Protein AF-A0A1E4GPC4-F1 (afdb_monomer)

Mean predicted aligned error: 8.82 Å

Nearest PDB structures (foldseek):
  2xwb-assembly1_B  TM=3.617E-01  e=7.100E+00  Homo sapiens
  2win-assembly1_B  TM=2.511E-01  e=5.270E+00  Homo sapiens
  2win-assembly2_D  TM=2.511E-01  e=5.270E+00  Homo sapiens
  2win-assembly2_F  TM=2.511E-01  e=7.100E+00  Homo sapiens

pLDDT: mean 91.05, std 7.86, range [65.38, 98.44]

Secondary structure (DSSP, 8-state):
-B---TT-----SSS---B-GGGSPSEEEEEEE--B-TT-PBPPPEEEEEEE---SSPBP--EEE-TTS-EE-S---TT---EEE-TT-B--TT--------------

Radius of gyration: 24.59 Å; Cα contacts (8 Å, |Δi|>4): 125; chains: 1; bounding box: 48×30×68 Å

Solvent-accessible surface area (backbone atoms only — not comparable to full-atom values): 7539 Å² total; per-residue (Å²): 113,44,80,79,53,92,94,58,89,85,86,78,93,63,99,72,82,56,72,40,63,89,80,54,69,65,43,81,45,77,48,77,48,68,54,67,51,98,86,68,53,71,49,80,75,45,76,50,78,46,76,41,74,68,63,77,60,64,50,84,37,85,46,33,33,49,99,86,69,47,78,51,77,92,73,79,61,91,93,57,91,81,45,79,39,56,86,77,37,47,37,48,82,94,49,66,82,85,81,86,87,87,78,93,74,83,85,130

Structure (mmCIF, N/CA/C/O backbone):
data_AF-A0A1E4GPC4-F1
#
_entry.id   AF-A0A1E4GPC4-F1
#
loop_
_atom_site.group_PDB
_atom_site.id
_atom_site.type_symbol
_atom_site.label_atom_id
_atom_site.label_alt_id
_atom_site.label_comp_id
_atom_site.label_asym_id
_atom_site.label_entity_id
_atom_site.label_seq_id
_atom_site.pdbx_PDB_ins_code
_atom_site.Cartn_x
_atom_site.Cartn_y
_atom_site.Cartn_z
_atom_site.occupancy
_atom_site.B_iso_or_equiv
_atom_site.auth_seq_id
_atom_site.auth_comp_id
_atom_site.auth_asym_id
_atom_site.auth_atom_id
_atom_site.pdbx_PDB_model_num
ATOM 1 N N . MET A 1 1 ? -3.504 9.307 21.614 1.00 67.06 1 MET A N 1
ATOM 2 C CA . MET A 1 1 ? -3.876 8.239 20.665 1.00 67.06 1 MET A CA 1
ATOM 3 C C . MET A 1 1 ? -3.666 6.923 21.382 1.00 67.06 1 MET A C 1
ATOM 5 O O . MET A 1 1 ? -2.758 6.849 22.201 1.00 67.06 1 MET A O 1
ATOM 9 N N . THR A 1 2 ? -4.519 5.942 21.135 1.00 75.69 2 THR A N 1
ATOM 10 C CA . THR A 1 2 ? -4.449 4.627 21.761 1.00 75.69 2 THR A CA 1
ATOM 11 C C . THR A 1 2 ? -3.852 3.642 20.769 1.00 75.69 2 THR A C 1
ATOM 13 O O . THR A 1 2 ? -4.310 3.550 19.629 1.00 75.69 2 THR A O 1
ATOM 16 N N . GLU A 1 3 ? -2.833 2.911 21.207 1.00 77.44 3 GLU A N 1
ATOM 17 C CA . GLU A 1 3 ? -2.279 1.786 20.461 1.00 77.44 3 GLU A CA 1
ATOM 18 C C . GLU A 1 3 ? -3.238 0.592 20.568 1.00 77.44 3 GLU A C 1
ATOM 20 O O . GLU A 1 3 ? -3.604 0.170 21.669 1.00 77.44 3 GLU A O 1
ATOM 25 N N . PHE A 1 4 ? -3.664 0.053 19.426 1.00 80.88 4 PHE A N 1
ATOM 26 C CA . PHE A 1 4 ? -4.497 -1.144 19.372 1.00 80.88 4 PHE A CA 1
ATOM 27 C C . PHE A 1 4 ? -3.635 -2.346 19.006 1.00 80.88 4 PHE A C 1
ATOM 29 O O . PHE A 1 4 ? -3.126 -2.451 17.895 1.00 80.88 4 PHE A O 1
ATOM 36 N N . THR A 1 5 ? -3.509 -3.284 19.939 1.00 81.19 5 THR A N 1
ATOM 37 C CA . THR A 1 5 ? -2.875 -4.579 19.687 1.00 81.19 5 THR A CA 1
ATOM 38 C C . THR A 1 5 ? -3.951 -5.612 19.379 1.00 81.19 5 THR A C 1
ATOM 40 O O . THR A 1 5 ? -4.969 -5.678 20.073 1.00 81.19 5 THR A O 1
ATOM 43 N N . VAL A 1 6 ? -3.727 -6.451 18.366 1.00 81.31 6 VAL A N 1
ATOM 44 C CA . VAL A 1 6 ? -4.647 -7.544 18.020 1.00 81.31 6 VAL A CA 1
ATOM 45 C C . VAL A 1 6 ? -4.957 -8.385 19.263 1.00 81.31 6 VAL A C 1
ATOM 47 O O . VAL A 1 6 ? -4.056 -8.838 19.964 1.00 81.31 6 VAL A O 1
ATOM 50 N N . GLY A 1 7 ? -6.249 -8.575 19.541 1.00 82.50 7 GLY A N 1
ATOM 51 C CA . GLY A 1 7 ? -6.733 -9.376 20.669 1.00 82.50 7 GLY A CA 1
ATOM 52 C C . GLY A 1 7 ? -6.756 -8.668 22.029 1.00 82.50 7 GLY A C 1
ATOM 53 O O . GLY A 1 7 ? -7.262 -9.252 22.984 1.00 82.50 7 GLY A O 1
ATOM 54 N N . LYS A 1 8 ? -6.271 -7.424 22.140 1.00 87.50 8 LYS A N 1
ATOM 55 C CA . LYS A 1 8 ? -6.317 -6.647 23.387 1.00 87.50 8 LYS A CA 1
ATOM 56 C C . LYS A 1 8 ? -7.504 -5.682 23.390 1.00 87.50 8 LYS A C 1
ATOM 58 O O . LYS A 1 8 ? -7.612 -4.820 22.521 1.00 87.50 8 LYS A O 1
ATOM 63 N N . THR A 1 9 ? -8.370 -5.799 24.393 1.00 91.06 9 THR A N 1
ATOM 64 C CA . THR A 1 9 ? -9.486 -4.864 24.596 1.00 91.06 9 THR A CA 1
ATOM 65 C C . THR A 1 9 ? -8.989 -3.551 25.195 1.00 91.06 9 THR A C 1
ATOM 67 O O . THR A 1 9 ? -8.229 -3.546 26.164 1.00 91.06 9 THR A O 1
ATOM 70 N N . VAL A 1 10 ? -9.469 -2.440 24.640 1.00 92.06 10 VAL A N 1
ATOM 71 C CA . VAL A 1 10 ? -9.361 -1.099 25.220 1.00 92.06 10 VAL A CA 1
ATOM 72 C C . VAL A 1 10 ? -10.750 -0.728 25.740 1.00 92.06 10 VAL A C 1
ATOM 74 O O . VAL A 1 10 ? -11.675 -0.602 24.944 1.00 92.06 10 VAL A O 1
ATOM 77 N N . ALA A 1 11 ? -10.903 -0.584 27.057 1.00 93.69 11 ALA A N 1
ATOM 78 C CA . ALA A 1 11 ? -12.157 -0.176 27.693 1.00 93.69 11 ALA A CA 1
ATOM 79 C C . ALA A 1 11 ? -12.057 1.276 28.185 1.00 93.69 11 ALA A C 1
ATOM 81 O O . ALA A 1 11 ? -11.031 1.664 28.744 1.00 93.69 11 ALA A O 1
ATOM 82 N N . GLN A 1 12 ? -13.110 2.065 27.974 1.00 94.00 12 GLN A N 1
ATOM 83 C CA . GLN A 1 12 ? -13.201 3.473 28.373 1.00 94.00 12 GLN A CA 1
ATOM 84 C C . GLN A 1 12 ? -14.671 3.896 28.518 1.00 94.00 12 GLN A C 1
ATOM 86 O O . GLN A 1 12 ? -15.559 3.215 28.006 1.00 94.00 12 GLN A O 1
ATOM 91 N N . SER A 1 13 ? -14.923 5.012 29.202 1.00 94.50 13 SER A N 1
ATOM 92 C CA . SER A 1 13 ? -16.266 5.583 29.382 1.00 94.50 13 SER A CA 1
ATOM 93 C C . SER A 1 13 ? -16.704 6.483 28.225 1.00 94.50 13 SER A C 1
ATOM 95 O O . SER A 1 13 ? -17.894 6.735 28.049 1.00 94.50 13 SER A O 1
ATOM 97 N N . GLU A 1 14 ? -15.760 6.990 27.433 1.00 96.19 14 GLU A N 1
ATOM 98 C CA . GLU A 1 14 ? -16.039 7.913 26.337 1.00 96.19 14 GLU A CA 1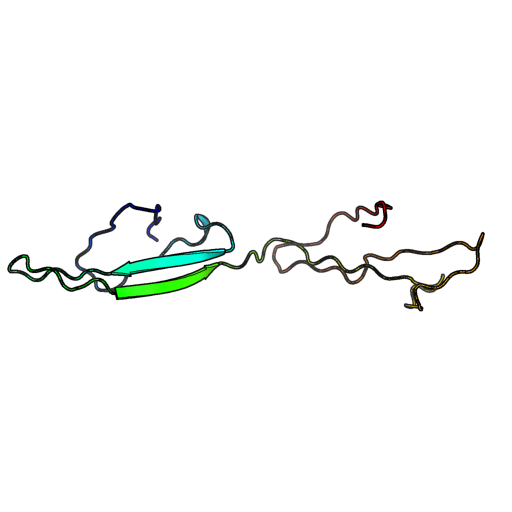
ATOM 99 C C . GLU A 1 14 ? -16.457 7.151 25.067 1.00 96.19 14 GLU A C 1
ATOM 101 O O . GLU A 1 14 ? -15.864 6.121 24.740 1.00 96.19 14 GLU A O 1
ATOM 106 N N . PRO A 1 15 ? -17.396 7.679 24.261 1.00 94.75 15 PRO A N 1
ATOM 107 C CA . PRO A 1 15 ? -17.861 7.010 23.044 1.00 94.75 15 PRO A CA 1
ATOM 108 C C . PRO A 1 15 ? -16.886 7.132 21.858 1.00 94.75 15 PRO A C 1
ATOM 110 O O . PRO A 1 15 ? -17.200 6.687 20.756 1.00 94.75 15 PRO A O 1
ATOM 113 N N . GLN A 1 16 ? -15.727 7.775 22.042 1.00 94.50 16 GLN A N 1
ATOM 114 C CA . GLN A 1 16 ? -14.750 8.032 20.983 1.00 94.50 16 GLN A CA 1
ATOM 115 C C . GLN A 1 16 ? -13.341 7.642 21.415 1.00 94.50 16 GLN A C 1
ATOM 117 O O . GLN A 1 16 ? -12.871 8.053 22.473 1.00 94.50 16 GLN A O 1
ATOM 122 N N . VAL A 1 17 ? -12.635 6.921 20.547 1.00 92.75 17 VAL A N 1
ATOM 123 C CA . VAL A 1 17 ? -11.223 6.569 20.719 1.00 92.75 17 VAL A CA 1
ATOM 124 C C . VAL A 1 17 ? -10.441 7.001 19.482 1.00 92.75 17 VAL A C 1
ATOM 126 O O . VAL A 1 17 ? -10.870 6.787 18.350 1.00 92.75 17 VAL A O 1
ATOM 129 N N . THR A 1 18 ? -9.285 7.630 19.682 1.00 90.62 18 THR A N 1
ATOM 130 C CA . THR A 1 18 ? -8.355 7.940 18.589 1.00 90.62 18 THR A CA 1
ATOM 131 C C . THR A 1 18 ? -7.336 6.820 18.465 1.00 90.62 18 THR A C 1
ATOM 133 O O . THR A 1 18 ? -6.564 6.603 19.396 1.00 90.62 18 THR A O 1
ATOM 136 N N . VAL A 1 19 ? -7.300 6.145 17.320 1.00 87.50 19 VAL A N 1
ATOM 137 C CA . VAL A 1 19 ? -6.347 5.063 17.033 1.00 87.50 19 VAL A CA 1
ATOM 138 C C . VAL A 1 19 ? -5.015 5.645 16.561 1.00 87.50 19 VAL A C 1
ATOM 140 O O . VAL A 1 19 ? -5.000 6.513 15.689 1.00 87.50 19 VAL A O 1
ATOM 143 N N . ASP A 1 20 ? -3.899 5.157 17.105 1.00 85.25 20 ASP A N 1
ATOM 144 C CA . ASP A 1 20 ? -2.574 5.412 16.531 1.00 85.25 20 ASP A 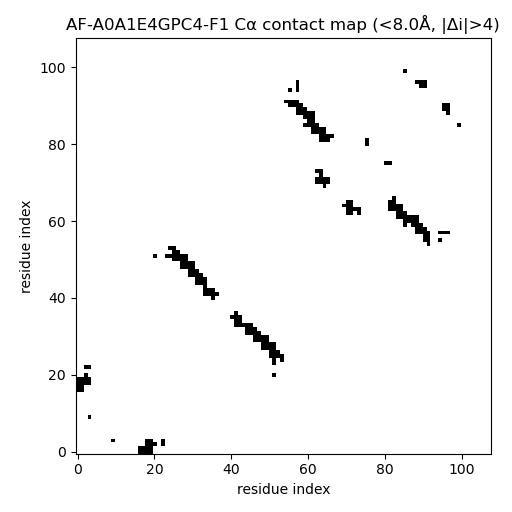CA 1
ATOM 145 C C . ASP A 1 20 ? -2.302 4.454 15.360 1.00 85.25 20 ASP A C 1
ATOM 147 O O . ASP A 1 20 ? -1.870 3.312 15.545 1.00 85.25 20 ASP A O 1
ATOM 151 N N . ALA A 1 21 ? -2.566 4.921 14.139 1.00 80.06 21 ALA A N 1
ATOM 152 C CA . ALA A 1 21 ? -2.393 4.124 12.928 1.00 80.06 21 ALA A CA 1
ATOM 153 C C . ALA A 1 21 ? -0.921 3.837 12.574 1.00 80.06 21 ALA A C 1
ATOM 155 O O . ALA A 1 21 ? -0.677 2.972 11.739 1.00 80.06 21 ALA A O 1
ATOM 156 N N . SER A 1 22 ? 0.058 4.508 13.197 1.00 78.00 22 SER A N 1
ATOM 157 C CA . SER A 1 22 ? 1.484 4.266 12.915 1.00 78.00 22 SER A CA 1
ATOM 158 C C . SER A 1 22 ? 1.961 2.876 13.355 1.00 78.00 22 SER A C 1
ATOM 160 O O . SER A 1 22 ? 2.933 2.351 12.817 1.00 78.00 22 SER A O 1
ATOM 162 N N . SER A 1 23 ? 1.240 2.264 14.299 1.00 76.38 23 SER A N 1
ATOM 163 C CA . SER A 1 23 ? 1.469 0.900 14.787 1.00 76.38 23 SER A CA 1
ATOM 164 C C . SER A 1 23 ? 0.844 -0.189 13.902 1.00 76.38 23 SER A C 1
ATOM 166 O O . SER A 1 23 ? 1.165 -1.370 14.048 1.00 76.38 23 SER A O 1
ATOM 168 N N . LEU A 1 24 ? -0.049 0.181 12.978 1.00 83.44 24 LEU A N 1
ATOM 169 C CA . LEU A 1 24 ? -0.761 -0.762 12.121 1.00 83.44 24 LEU A CA 1
ATOM 170 C C . LEU A 1 24 ? 0.022 -1.002 10.829 1.00 83.44 24 LEU A C 1
ATOM 172 O O . LEU A 1 24 ? 0.381 -0.065 10.117 1.00 83.44 24 LEU A O 1
ATOM 176 N N . SER A 1 25 ? 0.248 -2.268 10.476 1.00 83.69 25 SER A N 1
ATOM 177 C CA . SER A 1 25 ? 0.838 -2.600 9.177 1.00 83.69 25 SER A CA 1
ATOM 178 C C . SER A 1 25 ? -0.119 -2.246 8.032 1.00 83.69 25 SER A C 1
ATOM 180 O O . SER A 1 25 ? -1.337 -2.325 8.214 1.00 83.69 25 SER A O 1
ATOM 182 N N . PRO A 1 26 ? 0.382 -1.945 6.825 1.00 84.75 26 PRO A N 1
ATOM 183 C CA . PRO A 1 26 ? -0.470 -1.829 5.651 1.00 84.75 26 PRO A CA 1
ATOM 184 C C . PRO A 1 26 ? -1.332 -3.081 5.451 1.00 84.75 26 PRO A C 1
ATOM 186 O O . PRO A 1 26 ? -0.842 -4.206 5.569 1.00 84.75 26 PRO A O 1
ATOM 189 N N . GLY A 1 27 ? -2.616 -2.892 5.158 1.00 84.94 27 GLY A N 1
ATOM 190 C CA . GLY A 1 27 ? -3.588 -3.972 5.021 1.00 84.94 27 GLY A CA 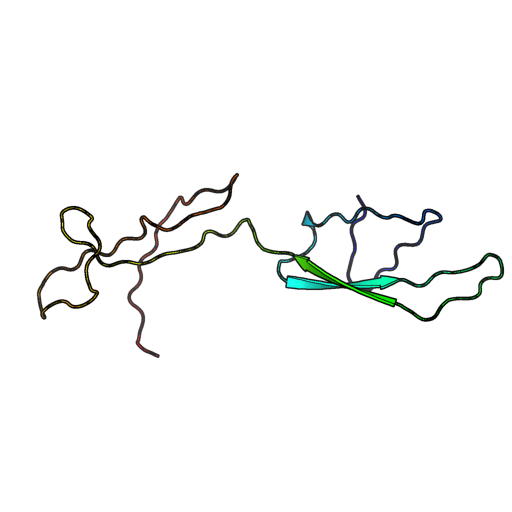1
ATOM 191 C C . GLY A 1 27 ? -4.944 -3.650 5.641 1.00 84.94 27 GLY A C 1
ATOM 192 O O . GLY A 1 27 ? -5.215 -2.526 6.063 1.00 84.94 27 GLY A O 1
ATOM 193 N N . VAL A 1 28 ? -5.815 -4.658 5.664 1.00 90.62 28 VAL A N 1
ATOM 194 C CA . VAL A 1 28 ? -7.155 -4.561 6.254 1.00 90.62 28 VAL A CA 1
ATOM 195 C C . VAL A 1 28 ? -7.078 -4.879 7.745 1.00 90.62 28 VAL A C 1
ATOM 197 O O . VAL A 1 28 ? -6.574 -5.933 8.129 1.00 90.62 28 VAL A O 1
ATOM 200 N N . HIS A 1 29 ? -7.624 -3.992 8.573 1.00 91.88 29 HIS A N 1
ATOM 201 C CA . HIS A 1 29 ? -7.753 -4.163 10.019 1.00 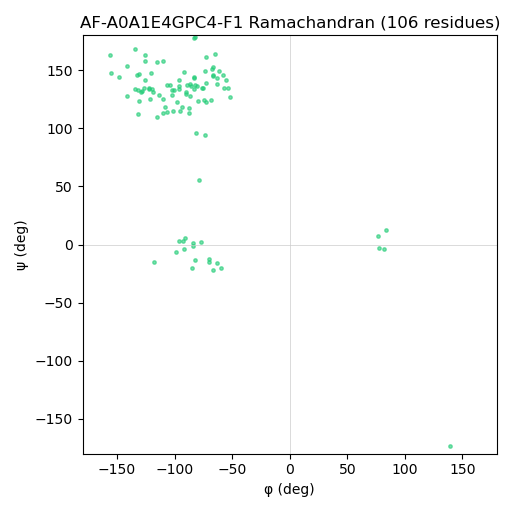91.88 29 HIS A CA 1
ATOM 202 C C . HIS A 1 29 ? -9.222 -4.144 10.415 1.00 91.88 29 HIS A C 1
ATOM 204 O O . HIS A 1 29 ? -9.961 -3.245 10.017 1.00 91.88 29 HIS A O 1
ATOM 210 N N . ARG A 1 30 ? -9.647 -5.121 11.219 1.00 94.38 30 ARG A N 1
ATOM 211 C CA . ARG A 1 30 ? -11.030 -5.244 11.686 1.00 94.38 30 ARG A CA 1
ATOM 212 C C . ARG A 1 30 ? -11.129 -4.895 13.167 1.00 94.38 30 ARG A C 1
ATOM 214 O O . ARG A 1 30 ? -10.563 -5.583 14.013 1.00 94.38 30 ARG A O 1
ATOM 221 N N . PHE A 1 31 ? -11.891 -3.856 13.473 1.00 94.88 31 PHE A N 1
ATOM 222 C CA . PHE A 1 31 ? -12.217 -3.430 14.828 1.00 94.88 31 PHE A CA 1
ATOM 223 C C . PHE A 1 31 ? -13.517 -4.086 15.292 1.00 94.88 31 PHE A C 1
ATOM 225 O O . PHE A 1 31 ? -14.411 -4.350 14.486 1.00 94.88 31 PHE A O 1
ATOM 232 N N . LYS A 1 32 ? -13.612 -4.345 16.599 1.00 96.00 32 LYS A N 1
ATOM 233 C CA . LYS A 1 32 ? -14.793 -4.890 17.276 1.00 96.00 32 LYS A CA 1
ATOM 234 C C . LYS A 1 32 ? -15.226 -3.923 18.373 1.00 96.00 32 LYS A C 1
ATOM 236 O O . LYS A 1 32 ? -14.377 -3.493 19.150 1.00 96.00 32 LYS A O 1
ATOM 241 N N . LEU A 1 33 ? -16.523 -3.646 18.469 1.00 96.88 33 LEU A N 1
ATOM 242 C CA . LEU A 1 33 ? -17.123 -2.897 19.573 1.00 96.88 33 LEU A CA 1
ATOM 243 C C . LEU A 1 33 ? -18.155 -3.766 20.296 1.00 96.88 33 LEU A C 1
ATOM 245 O O . LEU A 1 33 ? -18.990 -4.400 19.653 1.00 96.88 33 LEU A O 1
ATOM 249 N N . VAL A 1 34 ? -18.082 -3.756 21.625 1.00 97.81 34 VAL A N 1
ATOM 250 C CA . VAL A 1 34 ? -19.087 -4.271 22.563 1.00 97.81 34 VAL A CA 1
ATOM 251 C C . VAL A 1 34 ? -19.360 -3.143 23.553 1.00 97.81 34 VAL A C 1
ATOM 253 O O . VAL A 1 34 ? -18.410 -2.527 24.039 1.00 97.81 34 VAL A O 1
ATOM 256 N N . VAL A 1 35 ? -20.631 -2.841 23.812 1.00 97.81 35 VAL A N 1
ATOM 257 C CA . VAL A 1 35 ? -21.040 -1.822 24.790 1.00 97.81 35 VAL A CA 1
ATOM 258 C C . VAL A 1 35 ? -21.534 -2.525 26.046 1.00 97.81 35 VAL A C 1
ATOM 260 O O . VAL A 1 35 ? -22.259 -3.511 25.939 1.00 97.81 35 VAL A O 1
ATOM 263 N N . VAL A 1 36 ? -21.138 -2.014 27.212 1.00 97.81 36 VAL A N 1
ATOM 264 C CA . VAL A 1 36 ? -21.563 -2.518 28.523 1.00 97.81 36 VAL A CA 1
ATOM 265 C C . VAL A 1 36 ? -22.406 -1.445 29.204 1.00 97.81 36 VAL A C 1
ATOM 267 O O . VAL A 1 36 ? -21.984 -0.288 29.249 1.00 97.81 36 VAL A O 1
ATOM 270 N N . ASP A 1 37 ? -23.596 -1.801 29.687 1.00 97.56 37 ASP A N 1
ATOM 271 C CA . ASP A 1 37 ? -24.441 -0.885 30.462 1.00 97.56 37 ASP A CA 1
ATOM 272 C C . ASP A 1 37 ? -24.038 -0.824 31.952 1.00 97.56 37 ASP A C 1
ATOM 274 O O . ASP A 1 37 ? -23.106 -1.492 32.404 1.00 97.56 37 ASP A O 1
ATOM 278 N N . ASP A 1 38 ? -24.730 0.003 32.734 1.00 97.31 38 ASP A N 1
ATOM 279 C CA . ASP A 1 38 ? -24.490 0.180 34.172 1.00 97.31 38 ASP A CA 1
ATOM 280 C C . ASP A 1 38 ? -24.886 -1.038 35.023 1.00 97.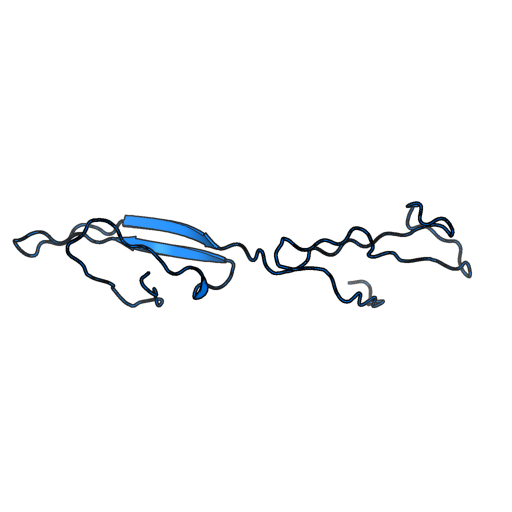31 38 ASP A C 1
ATOM 282 O O . ASP A 1 38 ? -24.462 -1.162 36.173 1.00 97.31 38 ASP A O 1
ATOM 286 N N . SER A 1 39 ? -25.664 -1.954 34.446 1.00 97.75 39 SER A N 1
ATOM 287 C CA . SER A 1 39 ? -26.049 -3.234 35.040 1.00 97.75 39 SER A CA 1
ATOM 288 C C . SER A 1 39 ? -25.085 -4.369 34.667 1.00 97.75 39 SER A C 1
ATOM 290 O O . SER A 1 39 ? -25.230 -5.484 35.171 1.00 97.75 39 SER A O 1
ATOM 292 N N . GLY A 1 40 ? -24.089 -4.097 33.817 1.00 96.31 40 GLY A N 1
ATOM 293 C CA . GLY A 1 40 ? -23.101 -5.066 33.350 1.00 96.31 40 GLY A CA 1
ATOM 294 C C . GLY A 1 40 ? -23.557 -5.923 32.166 1.00 96.31 40 GLY A C 1
ATOM 295 O O . GLY A 1 40 ? -22.892 -6.913 31.862 1.00 96.31 40 GLY A O 1
ATOM 296 N N . ASN A 1 41 ? -24.664 -5.583 31.496 1.00 97.69 41 ASN A N 1
ATOM 297 C CA . ASN A 1 41 ? -25.091 -6.296 30.293 1.00 97.69 41 ASN A CA 1
ATOM 298 C C . ASN A 1 41 ? -24.220 -5.894 29.101 1.00 97.69 41 ASN A C 1
ATOM 300 O O . ASN A 1 41 ? -24.005 -4.706 28.862 1.00 97.69 41 ASN A O 1
ATOM 304 N N . GLU A 1 42 ? -23.773 -6.880 28.323 1.00 98.12 42 GLU A N 1
ATOM 305 C CA . GLU A 1 42 ? -23.015 -6.661 27.090 1.00 98.12 42 GLU A CA 1
ATOM 306 C C . GLU A 1 42 ? -23.926 -6.705 25.857 1.00 98.12 42 GLU A C 1
ATOM 308 O O . GLU A 1 42 ? -24.832 -7.536 25.754 1.00 98.12 42 GLU A O 1
ATOM 313 N N . SER A 1 43 ? -23.665 -5.832 24.886 1.00 98.44 43 SER A N 1
ATOM 314 C CA . SER A 1 43 ? -24.285 -5.918 23.564 1.00 98.44 43 SER A CA 1
ATOM 315 C C . SER A 1 43 ? -23.715 -7.078 22.739 1.00 98.44 43 SER A C 1
ATOM 317 O O . SER A 1 43 ? -22.572 -7.495 22.926 1.00 98.44 43 SER A O 1
ATOM 319 N N . GLU A 1 44 ? -24.444 -7.500 21.703 1.00 98.19 44 GLU A N 1
ATOM 320 C CA . GLU A 1 44 ? -23.824 -8.248 20.602 1.00 98.19 44 GLU A CA 1
ATOM 321 C C . GLU A 1 44 ? -22.683 -7.422 19.968 1.00 98.19 44 GLU A C 1
ATOM 323 O O . GLU A 1 44 ? -22.768 -6.184 19.914 1.00 98.19 44 GLU A O 1
ATOM 328 N N . PRO A 1 45 ? -21.602 -8.064 19.490 1.00 97.62 45 PRO A N 1
ATOM 329 C CA . PRO A 1 45 ? -20.479 -7.352 18.908 1.00 97.62 45 PRO A CA 1
ATOM 330 C C . PRO A 1 45 ? -20.825 -6.785 17.529 1.00 97.62 45 PRO A C 1
ATOM 332 O O . PRO A 1 45 ? -21.384 -7.471 16.673 1.00 97.62 45 PRO A O 1
ATOM 335 N N . THR A 1 46 ? -20.381 -5.556 17.270 1.00 98.06 46 THR A N 1
ATOM 336 C CA . THR A 1 46 ? -20.354 -4.974 15.920 1.00 98.06 46 THR A CA 1
ATOM 337 C C . THR A 1 46 ? -18.923 -4.824 15.414 1.00 98.06 46 THR A C 1
ATOM 339 O O . THR A 1 46 ? -17.973 -4.796 16.202 1.00 98.06 46 THR A O 1
ATOM 342 N N . PHE A 1 47 ? -18.756 -4.745 14.093 1.00 97.00 47 PHE A N 1
ATOM 343 C CA . PHE A 1 47 ? -17.450 -4.734 13.444 1.00 97.00 47 PHE A CA 1
ATOM 344 C C . PHE A 1 47 ? -17.322 -3.629 12.398 1.00 97.00 47 PHE A C 1
ATOM 346 O O . PHE A 1 47 ? -18.272 -3.332 11.678 1.00 97.00 47 PHE A O 1
ATOM 353 N N . LEU A 1 48 ? -16.113 -3.081 12.277 1.00 96.81 48 LEU A N 1
ATOM 354 C CA . LEU A 1 48 ? -15.728 -2.122 11.242 1.00 96.81 48 LEU A CA 1
ATOM 355 C C . LEU A 1 48 ? -14.374 -2.525 10.654 1.00 96.81 48 LEU A C 1
ATOM 357 O O . LEU A 1 48 ? -13.443 -2.813 11.402 1.00 96.81 48 LEU A O 1
ATOM 361 N N . GLU A 1 49 ? -14.253 -2.512 9.330 1.00 95.50 49 GLU A N 1
ATOM 362 C CA . GLU A 1 49 ? -12.984 -2.731 8.635 1.00 95.50 49 GLU A CA 1
ATOM 363 C C . GLU A 1 49 ? -12.401 -1.402 8.154 1.00 95.50 49 GLU A C 1
ATOM 365 O O . GLU A 1 49 ? -13.097 -0.575 7.567 1.00 95.50 49 GLU A O 1
ATOM 370 N N . ILE A 1 50 ? -11.112 -1.202 8.412 1.00 91.88 50 ILE A N 1
ATOM 371 C CA . ILE A 1 50 ? -10.338 -0.044 7.969 1.00 91.88 50 ILE A CA 1
ATOM 372 C C . ILE A 1 50 ? -9.161 -0.555 7.145 1.00 91.88 50 ILE A C 1
ATOM 374 O O . ILE A 1 50 ? -8.463 -1.484 7.550 1.00 91.88 50 ILE A O 1
ATOM 378 N N . VAL A 1 51 ? -8.923 0.067 5.991 1.00 88.94 51 VAL A N 1
ATOM 379 C CA . VAL A 1 51 ? -7.754 -0.218 5.155 1.00 88.94 51 VAL A CA 1
ATOM 380 C C . VAL A 1 51 ? -6.659 0.783 5.492 1.00 88.94 51 VAL A C 1
ATOM 382 O O . VAL A 1 51 ? -6.804 1.978 5.242 1.00 88.94 51 VAL A O 1
ATOM 385 N N . VAL A 1 52 ? -5.553 0.291 6.040 1.00 85.38 52 VAL A N 1
ATOM 386 C CA . VAL A 1 52 ? -4.328 1.070 6.215 1.00 85.38 52 VAL A CA 1
ATOM 387 C C . VAL A 1 52 ? -3.516 0.928 4.937 1.00 85.38 52 VAL A C 1
ATOM 389 O O . VAL A 1 52 ? -3.065 -0.161 4.586 1.00 85.38 52 VAL A O 1
ATOM 392 N N . THR A 1 53 ? -3.360 2.019 4.196 1.00 78.94 53 THR A N 1
ATOM 393 C CA . THR A 1 53 ? -2.550 2.033 2.976 1.00 78.94 53 THR A CA 1
ATOM 394 C C . THR A 1 53 ? -1.109 2.386 3.302 1.00 78.94 53 THR A C 1
ATOM 396 O O . THR A 1 53 ? -0.862 3.331 4.047 1.00 78.94 53 THR A O 1
ATOM 399 N N . ASP A 1 54 ? -0.161 1.679 2.691 1.00 73.19 54 ASP A N 1
ATOM 400 C CA . ASP A 1 54 ? 1.241 2.088 2.716 1.00 73.19 54 ASP A CA 1
ATOM 401 C C . ASP A 1 54 ? 1.442 3.295 1.797 1.00 73.19 54 ASP A C 1
ATOM 403 O O . ASP A 1 54 ? 1.611 3.147 0.587 1.00 73.19 54 ASP A O 1
ATOM 407 N N . SER A 1 55 ? 1.380 4.501 2.354 1.00 65.38 55 SER A N 1
ATOM 408 C CA . SER A 1 55 ? 1.699 5.721 1.610 1.00 65.38 55 SER A CA 1
ATOM 409 C C . SER A 1 55 ? 3.201 6.026 1.571 1.00 65.38 55 SER A C 1
ATOM 411 O O . SER A 1 55 ? 3.573 7.044 1.000 1.00 65.38 55 SER A O 1
ATOM 413 N N . GLY A 1 56 ? 4.053 5.210 2.206 1.00 70.69 56 GLY A N 1
ATOM 414 C CA . GLY A 1 56 ? 5.501 5.432 2.286 1.00 70.69 56 GLY A CA 1
ATOM 415 C C . GLY A 1 56 ? 6.320 4.63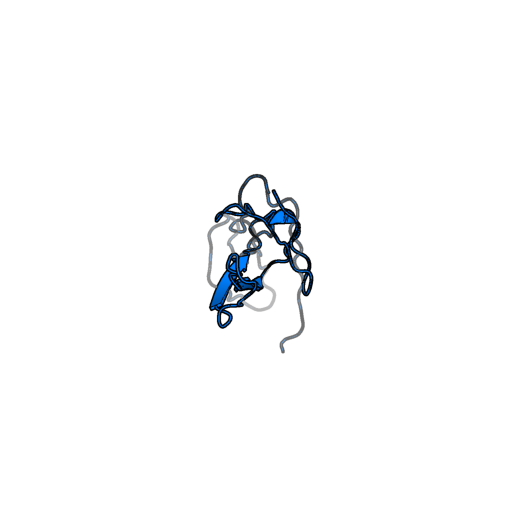6 1.270 1.00 70.69 56 GLY A C 1
ATOM 416 O O . GLY A 1 56 ? 7.536 4.814 1.194 1.00 70.69 56 GLY A O 1
ATOM 417 N N . ARG A 1 57 ? 5.695 3.728 0.510 1.00 82.94 57 ARG A N 1
ATOM 418 C CA . ARG A 1 57 ? 6.380 2.973 -0.547 1.00 82.94 57 ARG A CA 1
ATOM 419 C C . ARG A 1 57 ? 6.292 3.705 -1.889 1.00 82.94 57 ARG A C 1
ATOM 421 O O . ARG A 1 57 ? 5.185 4.020 -2.332 1.00 82.94 57 ARG A O 1
ATOM 428 N N . PRO A 1 58 ? 7.418 3.866 -2.610 1.00 89.12 58 PRO A N 1
ATOM 429 C CA . PRO A 1 58 ? 7.393 4.447 -3.940 1.00 89.12 58 PRO A CA 1
ATOM 430 C C . PRO A 1 58 ? 6.662 3.527 -4.924 1.00 89.12 58 PRO A C 1
ATOM 432 O O . PRO A 1 58 ? 6.770 2.299 -4.884 1.00 89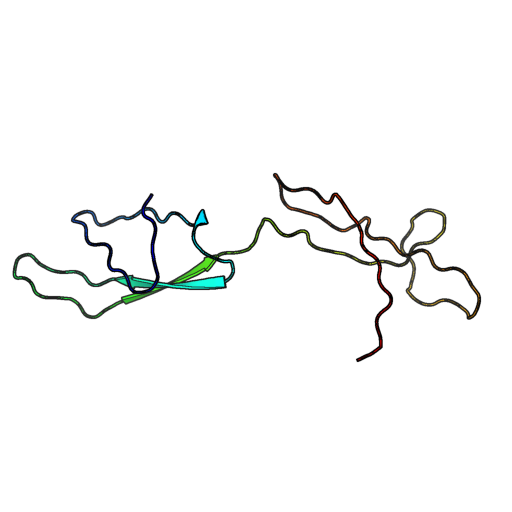.12 58 PRO A O 1
ATOM 435 N N . THR A 1 59 ? 5.962 4.140 -5.869 1.00 91.19 59 THR A N 1
ATOM 436 C CA . THR A 1 59 ? 5.401 3.480 -7.047 1.00 91.19 59 THR A CA 1
ATOM 437 C C . THR A 1 59 ? 6.446 3.463 -8.158 1.00 91.19 59 THR A C 1
ATOM 439 O O . THR A 1 59 ? 6.864 4.518 -8.638 1.00 91.19 59 THR A O 1
ATOM 442 N N . ALA A 1 60 ? 6.862 2.268 -8.585 1.00 95.56 60 ALA A N 1
ATOM 443 C CA . ALA A 1 60 ? 7.811 2.090 -9.680 1.00 95.56 60 ALA A CA 1
ATOM 444 C C . ALA A 1 60 ? 7.103 2.079 -11.041 1.00 95.56 60 ALA A C 1
ATOM 446 O O . ALA A 1 60 ? 6.087 1.409 -11.226 1.00 95.56 60 ALA A O 1
ATOM 447 N N . VAL A 1 61 ? 7.681 2.780 -12.012 1.00 96.81 61 VAL A N 1
ATOM 448 C CA . VAL A 1 61 ? 7.220 2.789 -13.401 1.00 96.81 61 VAL A CA 1
ATOM 449 C C . VAL A 1 61 ? 8.415 2.552 -14.312 1.00 96.81 61 VAL A C 1
ATOM 451 O O . VAL A 1 61 ? 9.382 3.308 -14.257 1.00 96.81 61 VAL A O 1
ATOM 454 N N . LEU A 1 62 ? 8.339 1.515 -15.149 1.00 97.75 62 LEU A N 1
ATOM 455 C CA . LEU A 1 62 ? 9.390 1.142 -16.094 1.00 97.75 62 LEU A CA 1
ATOM 456 C C . LEU A 1 62 ? 8.941 1.422 -17.530 1.00 97.75 62 LEU A C 1
ATOM 458 O O . LEU A 1 62 ? 7.905 0.927 -17.970 1.00 97.75 62 LEU A O 1
ATOM 462 N N . ASP A 1 63 ? 9.740 2.194 -18.259 1.00 97.88 63 ASP A N 1
ATOM 463 C CA . ASP A 1 63 ? 9.526 2.516 -19.669 1.00 97.88 63 ASP A CA 1
ATOM 464 C C . ASP A 1 63 ? 10.750 2.170 -20.522 1.00 97.88 63 ASP A C 1
ATOM 466 O O . ASP A 1 63 ? 11.872 2.069 -20.019 1.00 97.88 63 ASP A O 1
ATOM 470 N N . VAL A 1 64 ? 10.530 2.087 -21.836 1.00 97.75 64 VAL A N 1
ATOM 471 C CA . VAL A 1 64 ? 11.588 2.209 -22.845 1.00 97.75 64 VAL A CA 1
ATOM 472 C C . VAL A 1 64 ? 11.548 3.622 -23.416 1.00 97.75 64 VAL A C 1
ATOM 474 O O . VAL A 1 64 ? 10.476 4.130 -23.757 1.00 97.75 64 VAL A O 1
ATOM 477 N N . VAL A 1 65 ? 12.709 4.269 -23.511 1.00 97.62 65 VAL A N 1
ATOM 478 C CA . VAL A 1 65 ? 12.846 5.619 -24.073 1.00 97.62 65 VAL A CA 1
ATOM 479 C C . VAL A 1 65 ? 13.876 5.660 -25.202 1.00 97.62 65 VAL A C 1
ATOM 481 O O . VAL A 1 65 ? 14.746 4.798 -25.299 1.00 97.62 65 VAL A O 1
ATOM 484 N N . ASN A 1 66 ? 13.782 6.664 -26.074 1.00 95.25 66 ASN A N 1
ATOM 485 C CA . ASN A 1 66 ? 14.832 6.985 -27.041 1.00 95.25 66 ASN A CA 1
ATOM 486 C C . ASN A 1 66 ? 15.933 7.861 -26.403 1.00 95.25 66 ASN A C 1
ATOM 488 O O . ASN A 1 66 ? 15.834 8.263 -25.244 1.00 95.25 66 ASN A O 1
ATOM 492 N N . ALA A 1 67 ? 16.980 8.191 -27.170 1.00 93.94 67 ALA A N 1
ATOM 493 C CA . ALA A 1 67 ? 18.104 9.014 -26.702 1.00 93.94 67 ALA A CA 1
ATOM 494 C C . ALA A 1 67 ? 17.698 10.423 -26.218 1.00 93.94 67 ALA A C 1
ATOM 496 O O . ALA A 1 67 ? 18.422 11.034 -25.439 1.00 93.94 67 ALA A O 1
ATOM 497 N N . ASN A 1 68 ? 16.525 10.912 -26.632 1.00 94.56 68 ASN A N 1
ATOM 498 C CA . ASN A 1 68 ? 15.969 12.197 -26.205 1.00 94.56 68 ASN A CA 1
ATOM 499 C C . ASN A 1 68 ? 15.071 12.066 -24.957 1.00 94.56 68 ASN A C 1
ATOM 501 O O . ASN A 1 68 ? 14.405 13.026 -24.578 1.00 94.56 68 ASN A O 1
ATOM 505 N N . GLY A 1 69 ? 14.990 10.880 -24.343 1.00 94.31 69 GLY A N 1
ATOM 506 C CA . GLY A 1 69 ? 14.144 10.606 -23.178 1.00 94.31 69 GLY A CA 1
ATOM 507 C C . GLY A 1 69 ? 12.652 10.442 -23.493 1.00 94.31 69 GLY A C 1
ATOM 508 O O . GLY A 1 69 ? 11.845 10.333 -22.571 1.00 94.31 69 GLY A O 1
ATOM 509 N N . GLN A 1 70 ? 12.256 10.406 -24.770 1.00 96.25 70 GLN A N 1
ATOM 510 C CA . GLN A 1 70 ? 10.857 10.204 -25.153 1.00 96.25 70 GLN A CA 1
ATOM 511 C C . GLN A 1 70 ? 10.498 8.721 -25.097 1.00 96.25 70 GLN A C 1
ATOM 513 O O . GLN A 1 70 ? 11.253 7.880 -25.581 1.00 96.25 70 GLN A O 1
ATOM 518 N N . ARG A 1 71 ? 9.324 8.407 -24.544 1.00 97.00 71 ARG A N 1
ATOM 519 C CA . ARG A 1 71 ? 8.807 7.034 -24.459 1.00 97.00 71 ARG A CA 1
ATOM 520 C C . ARG A 1 71 ? 8.566 6.456 -25.851 1.00 97.00 71 ARG A C 1
ATOM 522 O O . ARG A 1 71 ? 8.027 7.137 -26.721 1.00 97.00 71 ARG A O 1
ATOM 529 N N . VAL A 1 72 ? 8.932 5.193 -26.027 1.00 96.31 72 VAL A N 1
ATOM 530 C CA . VAL A 1 72 ? 8.743 4.425 -27.264 1.00 96.31 72 VAL A CA 1
ATOM 531 C C . VAL A 1 72 ? 8.196 3.035 -26.942 1.00 96.31 72 VAL A C 1
ATOM 533 O O . VAL A 1 72 ? 8.164 2.620 -25.782 1.00 96.31 72 VAL A O 1
ATOM 536 N N . GLU A 1 7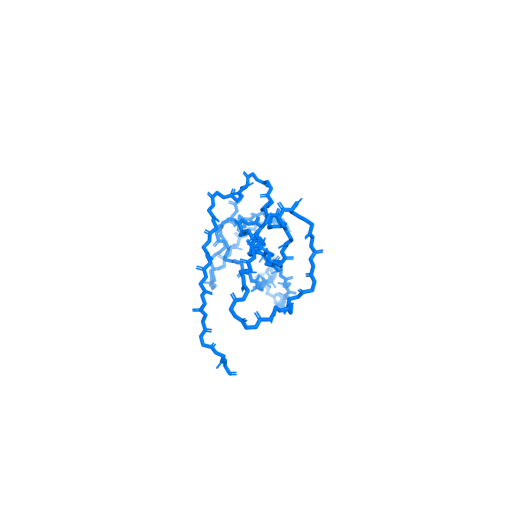3 ? 7.748 2.307 -27.963 1.00 95.38 73 GLU A N 1
ATOM 537 C CA . GLU A 1 73 ? 7.315 0.919 -27.793 1.00 95.38 73 GLU A CA 1
ATOM 538 C C . GLU A 1 73 ? 8.479 0.021 -27.333 1.00 95.38 73 GLU A C 1
ATOM 540 O O . GLU A 1 73 ? 9.608 0.183 -27.806 1.00 95.38 73 GLU A O 1
ATOM 545 N N . PRO A 1 74 ? 8.232 -0.969 -26.455 1.00 94.56 74 PRO A N 1
ATOM 546 C CA . PRO A 1 74 ? 9.252 -1.891 -25.960 1.00 94.56 74 PRO A CA 1
ATOM 547 C C . PRO A 1 74 ? 9.563 -2.993 -26.986 1.00 94.56 74 PRO A C 1
ATOM 549 O O . PRO A 1 74 ? 9.454 -4.186 -26.710 1.00 94.56 74 PRO A O 1
ATOM 552 N N . LYS A 1 75 ? 9.932 -2.590 -28.201 1.00 93.81 75 LYS A N 1
ATOM 553 C CA . LYS A 1 75 ? 10.286 -3.480 -29.303 1.00 93.81 75 LYS A CA 1
ATOM 554 C C . LYS A 1 75 ? 11.593 -3.007 -29.919 1.00 93.81 75 LYS A C 1
ATOM 556 O O . LYS A 1 75 ? 11.650 -1.950 -30.539 1.00 93.81 75 LYS A O 1
ATOM 561 N N . ILE A 1 76 ? 12.636 -3.814 -29.760 1.00 91.38 76 ILE A N 1
ATOM 562 C CA . ILE A 1 76 ? 13.970 -3.535 -30.293 1.00 91.38 76 ILE A CA 1
ATOM 563 C C . ILE A 1 76 ? 14.411 -4.644 -31.244 1.00 91.38 76 ILE A C 1
ATOM 565 O O . ILE A 1 76 ? 14.041 -5.808 -31.078 1.00 91.38 76 ILE A O 1
ATOM 569 N N . ALA A 1 77 ? 15.198 -4.288 -32.257 1.00 93.12 77 ALA A N 1
ATOM 570 C CA . ALA A 1 77 ? 15.858 -5.281 -33.093 1.00 93.12 77 ALA A CA 1
ATOM 571 C C . ALA A 1 77 ? 17.017 -5.933 -32.324 1.00 93.12 77 ALA A C 1
ATOM 573 O O . ALA A 1 77 ? 17.653 -5.299 -31.480 1.00 93.12 77 ALA A O 1
ATOM 574 N N . ALA A 1 78 ? 17.307 -7.198 -32.628 1.00 95.31 78 ALA A N 1
ATOM 575 C CA . ALA A 1 78 ? 18.416 -7.909 -32.003 1.00 95.31 78 ALA A CA 1
ATOM 576 C C . ALA A 1 78 ? 19.742 -7.155 -32.218 1.00 95.31 78 ALA A C 1
ATOM 578 O O . ALA A 1 78 ? 20.027 -6.677 -33.317 1.00 95.31 78 ALA A O 1
ATOM 579 N N . GLY A 1 79 ? 20.534 -7.032 -31.152 1.00 93.75 79 GLY A N 1
ATOM 580 C CA . GLY A 1 79 ? 21.808 -6.309 -31.167 1.00 93.75 79 GLY A CA 1
ATOM 581 C C . GLY A 1 79 ? 21.695 -4.780 -31.111 1.00 93.75 79 GLY A C 1
ATOM 582 O O . GLY A 1 79 ? 22.727 -4.119 -31.045 1.00 93.75 79 GLY A O 1
ATOM 583 N N . GLN A 1 80 ? 20.486 -4.204 -31.115 1.00 91.50 80 GLN A N 1
ATOM 584 C CA . GLN A 1 80 ? 20.310 -2.766 -30.894 1.00 91.50 80 GLN A CA 1
ATOM 585 C C . GLN A 1 80 ? 20.302 -2.427 -29.398 1.00 91.50 80 GLN A C 1
ATOM 587 O O . GLN A 1 80 ? 19.764 -3.199 -28.598 1.00 91.50 80 GLN A O 1
ATOM 592 N N . PRO A 1 81 ? 20.864 -1.270 -29.003 1.00 92.00 81 PRO A N 1
ATOM 593 C CA . PRO A 1 81 ? 20.780 -0.804 -27.626 1.00 92.00 81 PRO A CA 1
ATOM 594 C C . PRO A 1 81 ? 19.337 -0.437 -27.251 1.00 92.00 81 PRO A C 1
ATOM 596 O O . PRO A 1 81 ? 18.549 0.010 -28.086 1.00 92.00 81 PRO A O 1
ATOM 599 N N . VAL A 1 82 ? 19.012 -0.581 -25.966 1.00 95.06 82 VAL A N 1
ATOM 600 C CA . VAL A 1 82 ? 17.743 -0.156 -25.362 1.00 95.06 82 VAL A CA 1
ATOM 601 C C . VAL A 1 82 ? 18.031 0.746 -24.168 1.00 95.06 82 VAL A C 1
ATOM 603 O O . VAL A 1 82 ? 18.976 0.497 -23.421 1.00 95.06 82 VAL A O 1
ATOM 606 N N . ILE A 1 83 ? 17.222 1.788 -23.976 1.00 97.12 83 ILE A N 1
ATOM 607 C CA . ILE A 1 83 ? 17.308 2.659 -22.801 1.00 97.12 83 ILE A CA 1
ATOM 608 C C . ILE A 1 83 ? 16.078 2.397 -21.936 1.00 97.12 83 ILE A C 1
ATOM 610 O O . ILE A 1 83 ? 14.950 2.685 -22.342 1.00 97.12 83 ILE A O 1
ATOM 614 N N . LEU A 1 84 ? 16.304 1.839 -20.747 1.00 98.06 84 LEU A N 1
ATOM 615 C CA . LEU A 1 84 ? 15.278 1.672 -19.722 1.00 98.06 84 LEU A CA 1
ATOM 616 C C . LEU A 1 84 ? 15.199 2.938 -18.870 1.00 98.06 84 LEU A C 1
ATOM 618 O O . LEU A 1 84 ? 16.227 3.506 -18.504 1.00 98.06 84 LEU A O 1
ATOM 622 N N . SER A 1 85 ? 13.986 3.373 -18.537 1.00 97.94 85 SER A N 1
ATOM 623 C CA . SER A 1 85 ? 13.770 4.565 -17.720 1.00 97.94 85 SER A CA 1
ATOM 624 C C . SER A 1 85 ? 12.829 4.286 -16.559 1.00 97.94 85 SER A C 1
ATOM 626 O O . SER A 1 85 ? 11.746 3.733 -16.743 1.00 97.94 85 SER A O 1
ATOM 628 N N . GLY A 1 86 ? 13.257 4.714 -15.370 1.00 97.88 86 GLY A N 1
ATOM 629 C CA . GLY A 1 86 ? 12.450 4.759 -14.153 1.00 97.88 86 GLY A CA 1
ATOM 630 C C . GLY A 1 86 ? 11.828 6.132 -13.881 1.00 97.88 86 GLY A C 1
ATOM 631 O O . GLY A 1 86 ? 11.191 6.306 -12.849 1.00 97.88 86 GLY A O 1
ATOM 632 N N . ALA A 1 87 ? 12.016 7.118 -14.769 1.00 96.94 87 ALA A N 1
ATOM 633 C CA . ALA A 1 87 ? 11.805 8.544 -14.481 1.00 96.94 87 ALA A CA 1
ATOM 634 C C . ALA A 1 87 ? 10.362 8.943 -14.120 1.00 96.94 87 ALA A C 1
ATOM 636 O O . ALA A 1 87 ? 10.144 10.028 -13.592 1.00 96.94 87 ALA A O 1
ATOM 637 N N . ARG A 1 88 ? 9.375 8.087 -14.408 1.00 96.31 88 ARG A N 1
ATOM 638 C CA . ARG A 1 88 ? 7.973 8.293 -14.008 1.00 96.31 88 ARG A CA 1
ATOM 639 C C . ARG A 1 88 ? 7.608 7.636 -12.677 1.00 96.31 88 ARG A C 1
ATOM 641 O O . ARG A 1 88 ? 6.444 7.674 -12.294 1.00 96.31 88 ARG A O 1
ATOM 648 N N . SER A 1 89 ? 8.566 7.012 -11.999 1.00 96.44 89 SER A N 1
ATOM 649 C CA . SER A 1 89 ? 8.357 6.506 -10.645 1.00 96.44 89 SER A CA 1
ATOM 650 C C . SER A 1 89 ? 8.148 7.677 -9.691 1.00 96.44 89 SER A C 1
ATOM 652 O O . SER A 1 89 ? 8.738 8.744 -9.861 1.00 96.44 89 SER A O 1
ATOM 654 N N . SER A 1 90 ? 7.316 7.480 -8.679 1.00 92.19 90 SER A N 1
ATOM 655 C CA . SER A 1 90 ? 6.931 8.534 -7.743 1.00 92.19 90 SER A CA 1
ATOM 656 C C . SER A 1 90 ? 6.834 7.994 -6.330 1.00 92.19 90 SER A C 1
ATOM 658 O O . SER A 1 90 ? 6.530 6.823 -6.130 1.00 92.19 90 SER A O 1
ATOM 660 N N . ASP A 1 91 ? 7.027 8.869 -5.357 1.00 88.50 91 ASP A N 1
ATOM 661 C CA . ASP A 1 91 ? 6.771 8.596 -3.948 1.00 88.50 91 ASP A CA 1
ATOM 662 C C . ASP A 1 91 ? 5.932 9.742 -3.379 1.00 88.50 91 ASP A C 1
ATOM 664 O O . ASP A 1 91 ? 6.051 10.881 -3.844 1.00 88.50 91 ASP A O 1
ATOM 668 N N . VAL A 1 92 ? 5.047 9.444 -2.431 1.00 82.69 92 VAL A N 1
ATOM 669 C CA . VAL A 1 92 ? 4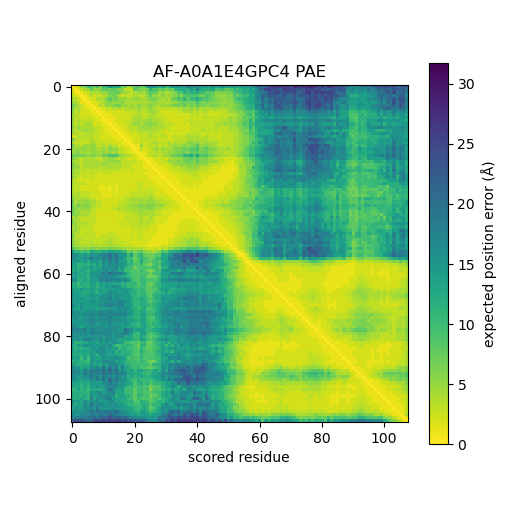.170 10.458 -1.836 1.00 82.69 92 VAL A CA 1
ATOM 670 C C . VAL A 1 92 ? 4.945 11.194 -0.744 1.00 82.69 92 VAL A C 1
ATOM 672 O O . VAL A 1 92 ? 5.666 10.591 0.048 1.00 82.69 92 VAL A O 1
ATOM 675 N N . ALA A 1 93 ? 4.808 12.522 -0.691 1.00 70.62 93 ALA A N 1
ATOM 676 C CA . ALA A 1 93 ? 5.466 13.334 0.328 1.00 70.62 93 ALA A CA 1
ATOM 677 C C . ALA A 1 93 ? 5.100 12.852 1.754 1.00 70.62 93 ALA A C 1
ATOM 679 O O . ALA A 1 93 ? 3.941 12.510 1.997 1.00 70.62 93 ALA A O 1
ATOM 680 N N . PRO A 1 94 ? 6.052 12.850 2.710 1.00 75.81 94 PRO A N 1
ATOM 681 C CA . PRO A 1 94 ? 7.392 13.449 2.637 1.00 75.81 94 PRO A CA 1
ATOM 682 C C . PRO A 1 94 ? 8.463 12.573 1.957 1.00 75.81 94 PRO A C 1
ATOM 684 O O . PRO A 1 94 ? 9.623 12.988 1.890 1.00 75.81 94 PRO A O 1
ATOM 687 N N . GLY A 1 95 ? 8.100 11.380 1.476 1.00 80.94 95 GLY A N 1
ATOM 688 C CA . GLY A 1 95 ? 8.991 10.475 0.754 1.00 80.94 95 GLY A CA 1
ATOM 689 C C . GLY A 1 95 ? 9.478 11.039 -0.585 1.00 80.94 95 GLY A C 1
ATOM 690 O O . GLY A 1 95 ? 8.951 12.022 -1.113 1.00 80.94 95 GLY A O 1
ATOM 691 N N . ARG A 1 96 ? 10.534 10.428 -1.128 1.00 90.00 96 ARG A N 1
ATOM 692 C CA . ARG A 1 96 ? 11.050 10.697 -2.479 1.00 90.00 96 ARG A CA 1
ATOM 693 C C . ARG A 1 96 ? 11.814 9.483 -2.994 1.00 90.00 96 ARG A C 1
ATOM 695 O O . ARG A 1 96 ? 12.509 8.812 -2.234 1.00 90.00 96 ARG A O 1
ATOM 702 N N . VAL A 1 97 ? 11.775 9.261 -4.305 1.00 93.00 97 VAL A N 1
ATOM 703 C CA . VAL A 1 97 ? 12.603 8.235 -4.953 1.00 93.00 97 VAL A CA 1
ATOM 704 C C . VAL A 1 97 ? 14.076 8.651 -4.879 1.00 93.00 97 VAL A C 1
ATOM 706 O O . VAL A 1 97 ? 14.437 9.742 -5.318 1.00 93.00 97 VAL A O 1
ATOM 709 N N . VAL A 1 98 ? 14.927 7.787 -4.323 1.00 95.75 98 VAL A N 1
ATOM 710 C CA . VAL A 1 98 ? 16.371 8.047 -4.147 1.00 95.75 98 VAL A CA 1
ATOM 711 C C . VAL A 1 98 ? 17.272 7.068 -4.898 1.00 95.75 98 VAL A C 1
ATOM 713 O O . VAL A 1 98 ? 18.455 7.340 -5.070 1.00 95.75 98 VAL A O 1
ATOM 716 N N . GLU A 1 99 ? 16.731 5.941 -5.357 1.00 96.75 99 GLU A N 1
ATOM 717 C CA . GLU A 1 99 ? 17.490 4.876 -6.010 1.00 96.75 99 GLU A CA 1
ATOM 718 C C . GLU A 1 99 ? 16.616 4.169 -7.056 1.00 96.75 99 GLU A C 1
ATOM 720 O O . GLU A 1 99 ? 15.419 3.972 -6.841 1.00 96.75 99 GLU A O 1
ATOM 725 N N . TYR A 1 100 ? 17.225 3.755 -8.171 1.00 97.69 100 TYR A N 1
ATOM 726 C CA . TYR A 1 100 ? 16.605 2.898 -9.181 1.00 97.69 100 TYR A CA 1
ATOM 727 C C . TYR A 1 100 ? 17.433 1.624 -9.338 1.00 97.69 100 TYR A C 1
ATOM 729 O O . TYR A 1 100 ? 18.628 1.692 -9.622 1.00 97.69 100 TYR A O 1
ATOM 737 N N . ARG A 1 101 ? 16.796 0.460 -9.189 1.00 97.81 101 ARG A N 1
ATOM 738 C CA . ARG A 1 101 ? 17.430 -0.852 -9.374 1.00 97.81 101 ARG A CA 1
ATOM 739 C C . ARG A 1 101 ? 16.787 -1.555 -10.561 1.00 97.81 101 ARG A C 1
ATOM 741 O O . ARG A 1 101 ? 15.631 -1.956 -10.487 1.00 97.81 101 ARG A O 1
ATOM 748 N N . PHE A 1 102 ? 17.532 -1.689 -11.654 1.00 97.56 102 PHE A N 1
ATOM 749 C CA . PHE A 1 102 ? 17.094 -2.429 -12.836 1.00 97.56 102 PHE A CA 1
ATOM 750 C C . PHE A 1 102 ? 17.656 -3.848 -12.778 1.00 97.56 102 PHE A C 1
ATOM 752 O O . PHE A 1 102 ? 18.836 -4.048 -12.493 1.00 97.56 102 PHE A O 1
ATOM 759 N N . THR A 1 103 ? 16.821 -4.847 -13.041 1.00 97.06 103 THR A N 1
ATOM 760 C CA . THR A 1 103 ? 17.227 -6.256 -13.041 1.00 97.06 103 THR A CA 1
ATOM 761 C C . THR A 1 103 ? 16.513 -6.963 -14.181 1.00 97.06 103 THR A C 1
ATOM 763 O O . THR A 1 103 ? 15.295 -6.854 -14.307 1.00 97.06 103 THR A O 1
ATOM 766 N N . LEU A 1 104 ? 17.270 -7.669 -15.021 1.00 96.38 104 LEU A N 1
ATOM 767 C CA . LEU A 1 104 ? 16.698 -8.633 -15.954 1.00 96.38 104 LEU A CA 1
ATOM 768 C C . LEU A 1 104 ? 16.408 -9.914 -15.171 1.00 96.38 104 LEU A C 1
ATOM 770 O O . LEU A 1 104 ? 17.308 -10.456 -14.533 1.00 96.38 104 LEU A O 1
ATOM 774 N N . VAL A 1 105 ? 15.160 -10.362 -15.204 1.00 95.81 105 VAL A N 1
ATOM 775 C CA . VAL A 1 105 ? 14.705 -11.592 -14.548 1.00 95.81 105 VAL A CA 1
ATOM 776 C C . VAL A 1 105 ? 14.250 -12.597 -15.598 1.00 95.81 105 VAL A C 1
ATOM 778 O O . VAL A 1 105 ? 13.895 -12.209 -16.715 1.00 95.81 105 VAL A O 1
ATOM 781 N N . ASP A 1 106 ? 14.251 -13.877 -15.236 1.00 95.88 106 ASP A N 1
ATOM 782 C CA . ASP A 1 106 ? 13.715 -14.925 -16.097 1.00 95.88 106 ASP A CA 1
ATOM 783 C C . ASP A 1 106 ? 12.224 -14.710 -16.366 1.00 95.88 106 ASP A C 1
ATOM 785 O O . ASP A 1 106 ? 11.476 -14.167 -15.545 1.00 95.88 106 ASP A O 1
ATOM 789 N N . ARG A 1 107 ? 11.782 -15.152 -17.544 1.00 90.25 107 ARG A N 1
ATOM 790 C CA . ARG A 1 107 ? 10.361 -15.171 -17.874 1.00 90.25 107 ARG A CA 1
ATOM 791 C C . ARG A 1 107 ? 9.696 -16.294 -17.075 1.00 90.25 107 ARG A C 1
ATOM 793 O O . ARG A 1 107 ? 10.115 -17.442 -17.197 1.00 90.25 107 ARG A O 1
ATOM 800 N N . ALA A 1 108 ? 8.686 -15.938 -16.282 1.00 76.94 108 ALA A N 1
ATOM 801 C CA . ALA A 1 108 ? 7.792 -16.895 -15.630 1.00 76.94 108 ALA A CA 1
ATOM 802 C C . ALA A 1 108 ? 6.961 -17.688 -16.650 1.00 76.94 108 ALA A C 1
ATOM 804 O O . ALA A 1 108 ? 6.630 -17.117 -17.721 1.00 76.94 108 ALA A O 1
#

Foldseek 3Di:
DDEDDPPDDDDDPDPDDDYDCVNPDFAKDKDKDWDADPVGDIDDIDIDIDGDHDLADKAWDKFWADPVRHGDDPDDDPPDDIDIDRPPIAGDPPHGDDDDDDDDDDDD

Sequence (108 aa):
MTEFTVGKTVAQSEPQVTVDASSLSPGVHRFKLVVVDDSGNESEPTFLEIVVTDSGRPTAVLDVVNANGQRVEPKIAAGQPVILSGARSSDVAPGRVVEYRFTLVDRA